Protein AF-A0A699KZA1-F1 (afdb_monomer)

Solvent-accessible surface area (backbone atoms only — not comparable to full-atom values): 6296 Å² total; per-residue (Å²): 132,85,75,81,80,77,57,90,45,64,84,52,46,59,77,75,63,86,94,60,85,89,46,81,40,41,52,53,87,80,91,69,45,44,40,33,38,68,45,100,85,68,45,62,30,33,38,49,49,89,53,50,84,70,40,34,68,72,52,53,53,51,51,41,55,43,22,68,74,41,97,46,72,55,22,51,57,49,37,54,54,49,54,50,51,54,51,54,52,54,51,50,53,54,50,51,57,53,50,55,59,59,76,73,108

Organism: Tanacetum cinerariifolium (NCBI:txid118510)

Radius of gyration: 16.17 Å; Cα contacts (8 Å, |Δi|>4): 105; chains: 1; bounding box: 49×30×34 Å

Foldseek 3Di:
DPPPPPDQQDPWALDDDPPDDADALDWDVPPDTKGWHQDPVRGTTIDDPVCVVRGDLVVLVVNLVSLVVDPDPRSVVVNVVSVVVSVVVVVVVVVVVVVVVVVVD

Secondary structure (DSSP, 8-state):
-------TT---B-SPPTTPPP-TT-EE-SSS-EEEEE-TTS-EEEEEGGGGGGS-HHHHHHHHHHHHTS--HHHHHHHHHHHHHHHHHHHHHHHHHHHHHHHT-

pLDDT: mean 74.65, std 12.28, range [36.44, 92.12]

Nearest PDB structures (foldseek):
  8hmf-assembly1_D  TM=6.320E-01  e=7.248E+00  Tetrahymena thermophila
  5yhr-assembly1_A  TM=3.520E-01  e=4.923E+00  Casadabanvirus D3112

Structure (mmCIF, N/CA/C/O backbone):
data_AF-A0A699KZA1-F1
#
_entry.id   AF-A0A699KZA1-F1
#
loop_
_atom_site.group_PDB
_atom_site.id
_atom_site.type_symbol
_atom_site.label_atom_id
_atom_site.label_alt_id
_atom_site.label_comp_id
_atom_site.label_asym_id
_atom_site.label_entity_id
_atom_site.label_seq_id
_atom_site.pdbx_PDB_ins_code
_atom_site.Cartn_x
_atom_site.Cartn_y
_atom_site.Cartn_z
_atom_site.occupancy
_atom_site.B_iso_or_equiv
_atom_site.auth_seq_id
_atom_site.auth_comp_id
_atom_site.auth_asym_id
_atom_site.auth_atom_id
_atom_site.pdbx_PDB_model_num
ATOM 1 N N . MET A 1 1 ? -14.936 -18.571 -19.233 1.00 36.44 1 MET A N 1
ATOM 2 C CA . MET A 1 1 ? -14.081 -18.207 -18.090 1.00 36.44 1 MET A CA 1
ATOM 3 C C . MET A 1 1 ? -13.407 -16.916 -18.504 1.00 36.44 1 MET A C 1
ATOM 5 O O . MET A 1 1 ? -12.624 -16.950 -19.443 1.00 36.44 1 MET A O 1
ATOM 9 N N . GLU A 1 2 ? -13.850 -15.780 -17.970 1.00 44.19 2 GLU A N 1
ATOM 10 C CA . GLU A 1 2 ? -13.217 -14.495 -18.277 1.00 44.19 2 GLU A CA 1
ATOM 11 C C . GLU A 1 2 ? -11.832 -14.505 -17.640 1.00 44.19 2 GLU A C 1
ATOM 13 O O . GLU A 1 2 ? -11.687 -14.760 -16.445 1.00 44.19 2 GLU A O 1
ATOM 18 N N . SER A 1 3 ? -10.802 -14.346 -18.463 1.00 46.34 3 SER A N 1
ATOM 19 C CA . SER A 1 3 ? -9.427 -14.270 -17.993 1.00 46.34 3 SER A CA 1
ATOM 20 C C . SER A 1 3 ? -9.314 -13.070 -17.057 1.00 46.34 3 SER A C 1
ATOM 22 O O . SER A 1 3 ? -9.590 -11.952 -17.489 1.00 46.34 3 SER A O 1
ATOM 24 N N . GLU A 1 4 ? -8.914 -13.281 -15.799 1.00 50.84 4 GLU A N 1
ATOM 25 C CA . GLU A 1 4 ? -8.567 -12.175 -14.904 1.00 50.84 4 GLU A CA 1
ATOM 26 C C . GLU A 1 4 ? -7.531 -11.299 -15.612 1.00 50.84 4 GLU A C 1
ATOM 28 O O . GLU A 1 4 ? -6.382 -11.703 -15.820 1.00 50.84 4 GLU A O 1
ATOM 33 N N . VAL A 1 5 ? -7.954 -10.107 -16.033 1.00 48.50 5 VAL A N 1
ATOM 34 C CA . VAL A 1 5 ? -7.068 -9.110 -16.622 1.00 48.50 5 VAL A CA 1
ATOM 35 C C . VAL A 1 5 ? -6.127 -8.669 -15.509 1.00 48.50 5 VAL A C 1
ATOM 37 O O . VAL A 1 5 ? -6.471 -7.834 -14.674 1.00 48.50 5 VAL A O 1
ATOM 40 N N . LYS A 1 6 ? -4.941 -9.282 -15.454 1.00 47.00 6 LYS A N 1
ATOM 41 C CA . LYS A 1 6 ? -3.872 -8.860 -14.553 1.00 47.00 6 LYS A CA 1
ATOM 42 C C . LYS A 1 6 ? -3.417 -7.481 -14.998 1.00 47.00 6 LYS A C 1
ATOM 44 O O . LYS A 1 6 ? -2.726 -7.355 -16.006 1.00 47.00 6 LYS A O 1
ATOM 49 N N . VAL A 1 7 ? -3.822 -6.454 -14.261 1.00 46.78 7 VAL A N 1
ATOM 50 C CA . VAL A 1 7 ? -3.309 -5.098 -14.455 1.00 46.78 7 VAL A CA 1
ATOM 51 C C . VAL A 1 7 ? -1.845 -5.117 -14.020 1.00 46.78 7 VAL A C 1
ATOM 53 O O . VAL A 1 7 ? -1.568 -5.404 -12.850 1.00 46.78 7 VAL A O 1
ATOM 56 N N . PRO A 1 8 ? -0.892 -4.864 -14.931 1.00 44.03 8 PRO A N 1
ATOM 57 C CA . PRO A 1 8 ? 0.517 -4.828 -14.571 1.00 44.03 8 PRO A CA 1
ATOM 58 C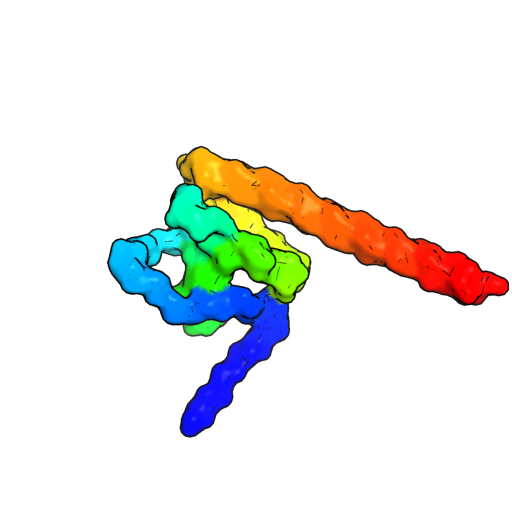 C . PRO A 1 8 ? 0.730 -3.794 -13.457 1.00 44.03 8 PRO A C 1
ATOM 60 O O . PRO A 1 8 ? 0.369 -2.632 -13.618 1.00 44.03 8 PRO A O 1
ATOM 63 N N . GLY A 1 9 ? 1.280 -4.219 -12.316 1.00 53.16 9 GLY A N 1
ATOM 64 C CA . GLY A 1 9 ? 1.593 -3.337 -11.182 1.00 53.16 9 GLY A CA 1
ATOM 65 C C . GLY A 1 9 ? 0.609 -3.363 -10.008 1.00 53.16 9 GLY A C 1
ATOM 66 O O . GLY A 1 9 ? 0.936 -2.796 -8.965 1.00 53.16 9 GLY A O 1
ATOM 67 N N .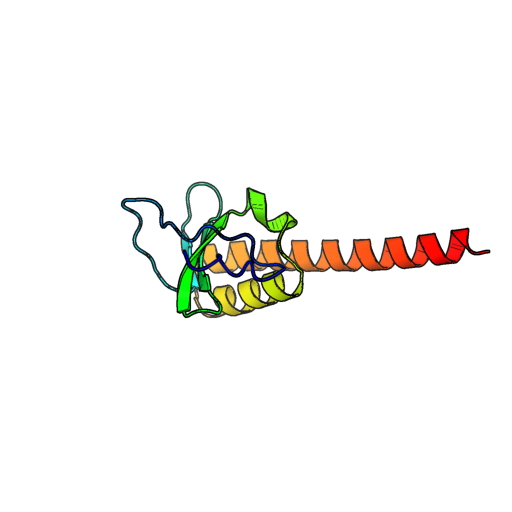 LEU A 1 10 ? -0.532 -4.057 -10.121 1.00 61.47 10 LEU A N 1
ATOM 68 C CA . LEU A 1 10 ? -1.501 -4.206 -9.029 1.00 61.47 10 LEU A CA 1
ATOM 69 C C . LEU A 1 10 ? -1.600 -5.675 -8.573 1.00 61.47 10 LEU A C 1
ATOM 71 O O . LEU A 1 10 ? -2.536 -6.392 -8.913 1.00 61.47 10 LEU A O 1
ATOM 75 N N . GLU A 1 11 ? -0.618 -6.139 -7.792 1.00 66.25 11 GLU A N 1
ATOM 76 C CA . GLU A 1 11 ? -0.692 -7.438 -7.099 1.00 66.25 11 GLU A CA 1
ATOM 77 C C . GLU A 1 11 ? -1.468 -7.308 -5.777 1.00 66.25 11 GLU A C 1
ATOM 79 O O . GLU A 1 11 ? -0.916 -7.426 -4.677 1.00 66.25 11 GLU A O 1
ATOM 84 N N . CYS A 1 12 ? -2.767 -7.028 -5.889 1.00 74.56 12 CYS A N 1
ATOM 85 C CA . CYS A 1 12 ? -3.689 -6.983 -4.760 1.00 74.56 12 CYS A CA 1
ATOM 86 C C . CYS A 1 12 ? -4.525 -8.267 -4.668 1.00 74.56 12 CYS A C 1
ATOM 88 O O . CYS A 1 12 ? -4.746 -8.981 -5.644 1.00 74.56 12 CYS A O 1
ATOM 90 N N . ASN A 1 13 ? -4.998 -8.574 -3.462 1.00 75.19 13 ASN A N 1
ATOM 91 C CA . ASN A 1 13 ? -5.944 -9.662 -3.248 1.00 75.19 13 ASN A CA 1
ATOM 92 C C . ASN A 1 13 ? -7.363 -9.093 -3.351 1.00 75.19 13 ASN A C 1
ATOM 94 O O . ASN A 1 13 ? -7.699 -8.155 -2.628 1.00 75.19 13 ASN A O 1
ATOM 98 N N . ARG A 1 14 ? -8.199 -9.673 -4.214 1.00 71.69 14 ARG A N 1
ATOM 99 C CA . ARG A 1 14 ? -9.606 -9.262 -4.384 1.00 71.69 14 ARG A CA 1
ATOM 100 C C . ARG A 1 14 ? -10.547 -9.869 -3.338 1.00 71.69 14 ARG A C 1
ATOM 102 O O . ARG A 1 14 ? -11.578 -9.297 -3.009 1.00 71.69 14 ARG A O 1
ATOM 109 N N . SER A 1 15 ? -10.183 -11.008 -2.755 1.00 72.94 15 SER A N 1
ATOM 110 C CA . SER A 1 15 ? -11.021 -11.697 -1.766 1.00 72.94 15 SER A CA 1
ATOM 111 C C . SER A 1 15 ? -10.866 -11.078 -0.376 1.00 72.94 15 SER A C 1
ATOM 113 O O . SER A 1 15 ? -9.888 -11.368 0.310 1.00 72.94 15 SER A O 1
ATOM 115 N N . LEU A 1 16 ? -11.814 -10.243 0.060 1.00 67.62 16 LEU A N 1
ATOM 116 C CA . LEU A 1 16 ? -11.779 -9.640 1.399 1.00 67.62 16 LEU A CA 1
ATOM 117 C C . LEU A 1 16 ? -11.629 -10.709 2.503 1.00 67.62 16 LEU A C 1
ATOM 119 O O . LEU A 1 16 ? -12.234 -11.778 2.411 1.00 67.6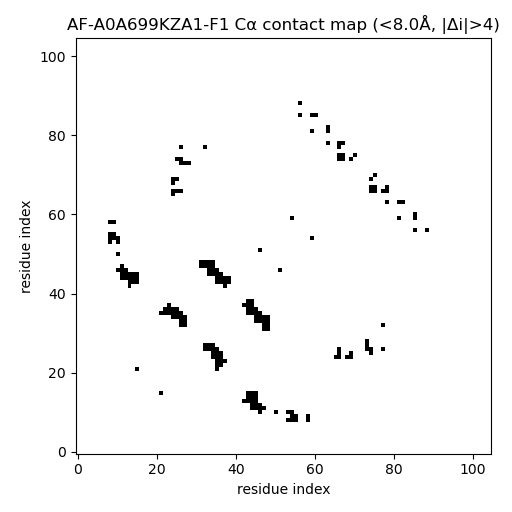2 16 LEU A O 1
ATOM 123 N N . PRO A 1 17 ? -10.843 -10.441 3.562 1.00 69.06 17 PRO A N 1
ATOM 124 C CA . PRO A 1 17 ? -10.796 -11.315 4.727 1.00 69.06 17 PRO A CA 1
ATOM 125 C 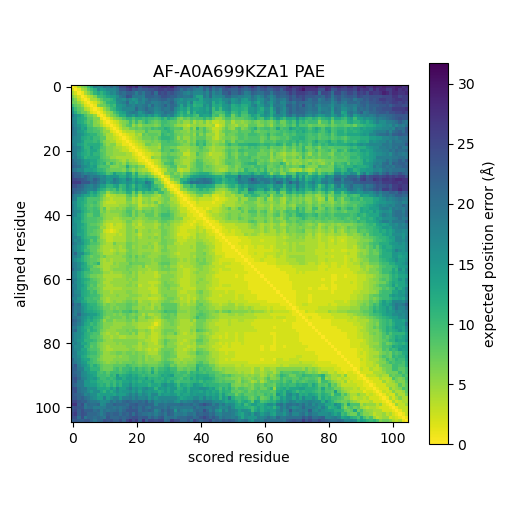C . PRO A 1 17 ? -12.170 -11.373 5.399 1.00 69.06 17 PRO A C 1
ATOM 127 O O . PRO A 1 17 ? -12.795 -10.338 5.628 1.00 69.06 17 PRO A O 1
ATOM 130 N N . GLU A 1 18 ? -12.618 -12.576 5.740 1.00 72.31 18 GLU A N 1
ATOM 131 C CA . GLU A 1 18 ? -13.905 -12.786 6.397 1.00 72.31 18 GLU A CA 1
ATOM 132 C C . GLU A 1 18 ? -13.967 -12.054 7.751 1.00 72.31 18 GLU A C 1
ATOM 134 O O . GLU A 1 18 ? -13.002 -12.052 8.517 1.00 72.31 18 GLU A O 1
ATOM 139 N N . GLY A 1 19 ? -15.094 -11.390 8.028 1.00 70.88 19 GLY A N 1
ATOM 140 C CA . GLY A 1 19 ? -15.331 -10.678 9.289 1.00 70.88 19 GLY A CA 1
ATOM 141 C C . GLY A 1 19 ? -14.692 -9.287 9.416 1.00 70.88 19 GLY A C 1
ATOM 142 O O . GLY A 1 19 ? -14.890 -8.641 10.443 1.00 70.88 19 GLY A O 1
ATOM 143 N N . ILE A 1 20 ? -13.967 -8.792 8.402 1.00 69.62 20 ILE A N 1
ATOM 144 C CA . ILE A 1 20 ? -13.394 -7.435 8.412 1.00 69.62 20 ILE A CA 1
ATOM 145 C C . ILE A 1 20 ? -14.265 -6.484 7.576 1.00 69.62 20 ILE A C 1
ATOM 147 O O . ILE A 1 20 ? -14.428 -6.720 6.376 1.00 69.62 20 ILE A O 1
ATOM 151 N N . PRO A 1 21 ? -14.810 -5.397 8.159 1.00 70.44 21 PRO A N 1
ATOM 152 C CA . PRO A 1 21 ? -15.572 -4.423 7.391 1.00 70.44 21 PRO A CA 1
ATOM 153 C C . PRO A 1 21 ? -14.658 -3.691 6.402 1.00 70.44 21 PRO A C 1
ATOM 155 O O . PRO A 1 21 ? -13.593 -3.189 6.767 1.00 70.44 21 PRO A O 1
ATOM 158 N N . PHE A 1 22 ? -15.092 -3.608 5.144 1.00 71.44 22 PHE A N 1
ATOM 159 C CA . PHE A 1 22 ? -14.435 -2.774 4.145 1.00 71.44 22 PHE A CA 1
ATOM 160 C C . PHE A 1 22 ? -14.777 -1.307 4.399 1.00 71.44 22 PHE A C 1
ATOM 162 O O . PHE A 1 22 ? -15.948 -0.926 4.413 1.00 71.44 22 PHE A O 1
ATOM 169 N N . VAL A 1 23 ? -13.748 -0.479 4.557 1.00 70.81 23 VAL A N 1
ATOM 170 C CA . VAL A 1 23 ? -13.879 0.978 4.587 1.00 70.81 23 VAL A CA 1
ATOM 171 C C . VAL A 1 23 ? -12.938 1.543 3.536 1.00 70.81 23 VAL A C 1
ATOM 173 O O . VAL A 1 23 ? -11.728 1.313 3.582 1.00 70.81 23 VAL A O 1
ATOM 176 N N . ASN A 1 24 ? -13.503 2.263 2.567 1.00 74.12 24 ASN A N 1
ATOM 177 C CA . ASN A 1 24 ? -12.733 2.797 1.451 1.00 74.12 24 ASN A CA 1
ATOM 178 C C . ASN A 1 24 ? -11.622 3.737 1.950 1.00 74.12 24 ASN A C 1
ATOM 180 O O . ASN A 1 24 ? -11.871 4.594 2.800 1.00 74.12 24 ASN A O 1
ATOM 184 N N . ASN A 1 25 ? -10.416 3.600 1.391 1.00 69.94 25 ASN A N 1
ATOM 185 C CA . ASN A 1 25 ? -9.237 4.422 1.690 1.00 69.94 25 ASN A CA 1
ATOM 186 C C . ASN A 1 25 ? -8.730 4.353 3.147 1.00 69.94 25 ASN A C 1
ATOM 188 O O . ASN A 1 25 ? -7.916 5.188 3.556 1.00 69.94 25 ASN A O 1
ATOM 192 N N . MET A 1 26 ? -9.182 3.377 3.939 1.00 73.50 26 MET A N 1
ATOM 193 C CA . MET A 1 26 ? -8.807 3.247 5.348 1.00 73.50 26 MET A CA 1
ATOM 194 C C . MET A 1 26 ? -7.779 2.133 5.568 1.00 73.50 26 MET A C 1
ATOM 196 O O . MET A 1 26 ? -7.879 1.036 5.013 1.00 73.50 26 MET A O 1
ATOM 200 N N . VAL A 1 27 ? -6.791 2.414 6.417 1.00 69.25 27 VAL A N 1
ATOM 201 C CA . VAL A 1 27 ? -5.814 1.435 6.908 1.00 69.25 27 VAL A CA 1
ATOM 202 C C . VAL A 1 27 ? -6.276 0.923 8.274 1.00 69.25 27 VAL A C 1
ATOM 204 O O . VAL A 1 27 ? -6.565 1.725 9.156 1.00 69.25 27 VAL A O 1
ATOM 207 N N . ILE A 1 28 ? -6.333 -0.400 8.461 1.00 64.31 28 ILE A N 1
ATOM 208 C CA . ILE A 1 28 ? -6.746 -1.038 9.729 1.00 64.31 28 ILE A CA 1
ATOM 209 C C . ILE A 1 28 ? -5.509 -1.603 10.455 1.00 64.31 28 ILE A C 1
ATOM 211 O O . ILE A 1 28 ? -4.606 -2.157 9.819 1.00 64.31 28 ILE A O 1
ATOM 215 N N . GLU A 1 29 ? -5.454 -1.419 11.778 1.00 57.88 29 GLU A N 1
ATOM 216 C CA . GLU A 1 29 ? -4.217 -1.404 12.574 1.00 57.88 29 GLU A CA 1
ATOM 217 C C . GLU A 1 29 ? -3.551 -2.779 12.848 1.00 57.88 29 GLU A C 1
ATOM 219 O O . GLU A 1 29 ? -2.332 -2.807 13.010 1.00 57.88 29 GLU A O 1
ATOM 224 N N . GLU A 1 30 ? -4.232 -3.940 12.773 1.00 52.28 30 GLU A N 1
ATOM 225 C CA . GLU A 1 30 ? -3.577 -5.255 13.009 1.00 52.28 30 GLU A CA 1
ATOM 226 C C . GLU A 1 30 ? -4.025 -6.425 12.098 1.00 52.28 30 GLU A C 1
ATOM 228 O O . GLU A 1 30 ? -5.214 -6.536 11.791 1.00 52.28 30 GLU A O 1
ATOM 233 N N . PRO A 1 31 ? -3.129 -7.380 11.715 1.00 51.47 31 PRO A N 1
ATOM 234 C CA . PRO A 1 31 ? -1.658 -7.339 11.635 1.00 51.47 31 PRO A CA 1
ATOM 235 C C . PRO A 1 31 ? -1.198 -7.626 10.179 1.00 51.47 31 PRO A C 1
ATOM 237 O O . PRO A 1 31 ? -1.556 -8.622 9.560 1.00 51.47 31 PRO A O 1
ATOM 240 N N . LYS A 1 32 ? -0.376 -6.859 9.471 1.00 54.69 32 LYS A N 1
ATOM 241 C CA . LYS A 1 32 ? 0.514 -5.751 9.782 1.00 54.69 32 LYS A CA 1
ATOM 242 C C . LYS A 1 32 ? 0.485 -4.899 8.496 1.00 54.69 32 LYS A C 1
ATOM 244 O O . LYS A 1 32 ? 1.205 -5.194 7.547 1.00 54.69 32 LYS A O 1
ATOM 249 N N . TYR A 1 33 ? -0.452 -3.946 8.446 1.00 61.91 33 TYR A N 1
ATOM 250 C CA . TYR A 1 33 ? -0.798 -3.019 7.346 1.00 61.91 33 TYR A CA 1
ATOM 251 C C . TYR A 1 33 ? -1.370 -3.668 6.072 1.00 61.91 33 TYR A C 1
ATOM 253 O O . TYR A 1 33 ? -0.655 -3.988 5.121 1.00 61.91 33 TYR A O 1
ATOM 261 N N . ARG A 1 34 ? -2.698 -3.836 6.050 1.00 72.12 34 ARG A N 1
ATOM 262 C CA . ARG A 1 34 ? -3.479 -4.059 4.825 1.00 72.12 34 ARG A CA 1
ATOM 263 C C . ARG A 1 34 ? -4.171 -2.750 4.439 1.00 72.12 34 ARG A C 1
ATOM 265 O O . ARG A 1 34 ? -4.727 -2.089 5.309 1.00 72.12 34 ARG A O 1
ATOM 272 N N . ILE A 1 35 ? -4.115 -2.378 3.164 1.00 71.69 35 ILE A N 1
ATOM 273 C CA . ILE A 1 35 ? -4.835 -1.222 2.610 1.00 71.69 35 ILE A CA 1
ATOM 274 C C . ILE A 1 35 ? -6.059 -1.762 1.897 1.00 71.69 35 ILE A C 1
ATOM 276 O O . ILE A 1 35 ? -5.887 -2.605 1.020 1.00 71.69 35 ILE A O 1
ATOM 280 N N . PHE A 1 36 ? -7.246 -1.272 2.229 1.00 74.75 36 PHE A N 1
ATOM 281 C CA . PHE A 1 36 ? -8.463 -1.554 1.475 1.00 74.75 36 PHE A CA 1
ATOM 282 C C . PHE A 1 36 ? -8.735 -0.419 0.490 1.00 74.75 36 PHE A C 1
ATOM 284 O O . PHE A 1 36 ? -8.640 0.756 0.848 1.00 74.75 36 PHE A O 1
ATOM 291 N N . PHE A 1 37 ? -9.044 -0.763 -0.756 1.00 74.31 37 PHE A N 1
ATOM 292 C CA . PHE A 1 37 ? -9.329 0.213 -1.803 1.00 74.31 37 PHE A CA 1
ATOM 293 C C . PHE A 1 37 ? -10.217 -0.393 -2.893 1.00 74.31 37 PHE A C 1
ATOM 295 O O . PHE A 1 37 ? -10.427 -1.606 -2.944 1.00 74.31 37 PHE A O 1
ATOM 302 N N . VAL A 1 38 ? -10.752 0.478 -3.742 1.00 73.44 38 VAL A N 1
ATOM 303 C CA . VAL A 1 38 ? -11.463 0.101 -4.965 1.00 73.44 38 VAL A CA 1
ATOM 304 C C . VAL A 1 38 ? -10.440 0.024 -6.095 1.00 73.44 38 VAL A C 1
ATOM 306 O O . VAL A 1 38 ? -9.708 0.991 -6.319 1.00 73.44 38 VAL A O 1
ATOM 309 N N . ASP A 1 39 ? -10.334 -1.127 -6.757 1.00 73.00 39 ASP A N 1
ATOM 310 C CA . ASP A 1 39 ? -9.404 -1.304 -7.870 1.00 73.00 39 ASP A CA 1
ATOM 311 C C . ASP A 1 39 ? -9.865 -0.548 -9.132 1.00 73.00 39 ASP A C 1
ATOM 313 O O . ASP A 1 39 ? -10.907 0.110 -9.160 1.00 73.00 39 ASP A O 1
ATOM 317 N N . VAL A 1 40 ? -9.066 -0.612 -10.199 1.00 66.12 40 VAL A N 1
ATOM 318 C CA . VAL A 1 40 ? -9.348 0.116 -11.449 1.00 66.12 40 VAL A CA 1
ATOM 319 C C . VAL A 1 40 ? -10.631 -0.338 -12.159 1.00 66.12 40 VAL A C 1
ATOM 321 O O . VAL A 1 40 ? -11.114 0.378 -13.033 1.00 66.12 40 VAL A O 1
ATOM 324 N N . PHE A 1 41 ? -11.180 -1.502 -11.804 1.00 73.56 41 PHE A N 1
ATOM 325 C CA . PHE A 1 41 ? -12.428 -2.038 -12.348 1.00 73.56 41 PHE A CA 1
ATOM 326 C C . PHE A 1 41 ? -13.634 -1.771 -11.443 1.00 73.56 41 PHE A C 1
ATOM 328 O O . PHE A 1 41 ? -14.756 -2.104 -11.815 1.00 73.56 41 PHE A O 1
ATOM 335 N N . GLY A 1 42 ? -13.431 -1.128 -10.290 1.00 73.88 42 GLY A N 1
ATOM 336 C CA . GLY A 1 42 ? -14.498 -0.873 -9.328 1.00 73.88 42 GLY A CA 1
ATOM 337 C C . GLY A 1 42 ? -14.669 -1.978 -8.283 1.00 73.88 42 GLY A C 1
ATOM 338 O O . GLY A 1 42 ? -15.557 -1.861 -7.439 1.00 73.88 42 GLY A O 1
ATOM 339 N N . ASP A 1 43 ? -13.825 -3.014 -8.298 1.00 79.56 43 ASP A N 1
ATOM 340 C CA . ASP A 1 43 ? -13.929 -4.138 -7.370 1.00 79.56 43 ASP A CA 1
ATOM 341 C C . ASP A 1 43 ? -13.239 -3.835 -6.034 1.00 79.56 43 ASP A C 1
ATOM 343 O O . ASP A 1 43 ? -12.232 -3.122 -5.962 1.00 79.56 43 ASP A O 1
ATOM 347 N N . HIS A 1 44 ? -13.758 -4.411 -4.946 1.00 78.75 44 HIS A N 1
ATOM 348 C CA . HIS A 1 44 ? -13.091 -4.343 -3.648 1.00 78.75 44 HIS A CA 1
ATOM 349 C C . HIS A 1 44 ? -11.782 -5.134 -3.679 1.00 78.75 44 HIS A C 1
ATOM 351 O O . HIS A 1 44 ? -11.755 -6.315 -4.025 1.00 78.75 44 HIS A O 1
ATOM 357 N N . ALA A 1 45 ? -10.699 -4.499 -3.245 1.00 78.81 45 ALA A N 1
ATOM 358 C CA . ALA A 1 45 ? -9.388 -5.116 -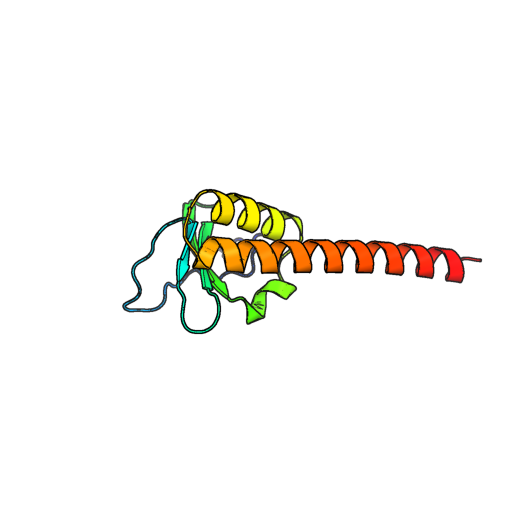3.184 1.00 78.81 45 ALA A CA 1
ATOM 359 C C . ALA A 1 45 ? -8.633 -4.715 -1.917 1.00 78.81 45 ALA A C 1
ATOM 361 O O . ALA A 1 45 ? -8.948 -3.724 -1.247 1.00 78.81 45 ALA A O 1
ATOM 362 N N . PHE A 1 46 ? -7.599 -5.492 -1.587 1.00 79.19 46 PHE A N 1
ATOM 363 C CA . PHE A 1 46 ? -6.658 -5.111 -0.548 1.00 79.19 46 PHE A CA 1
ATOM 364 C C . PHE A 1 46 ? -5.197 -5.440 -0.866 1.00 79.19 46 PHE A C 1
ATOM 366 O O . PHE A 1 46 ? -4.868 -6.475 -1.452 1.00 79.19 46 PHE A O 1
ATOM 373 N N . GLN A 1 47 ? -4.297 -4.568 -0.404 1.00 80.94 47 GLN A N 1
ATOM 374 C CA . GLN A 1 47 ? -2.847 -4.729 -0.517 1.00 80.94 47 GLN A CA 1
ATOM 375 C C . GLN A 1 47 ? -2.243 -5.049 0.845 1.00 80.94 47 GLN A C 1
ATOM 377 O O . GLN A 1 47 ? -2.436 -4.295 1.796 1.00 80.94 47 GLN A O 1
ATOM 382 N N . ARG A 1 48 ? -1.461 -6.128 0.947 1.00 80.25 48 ARG A N 1
ATOM 383 C CA . ARG A 1 48 ? -0.658 -6.420 2.146 1.00 80.25 48 ARG A CA 1
ATOM 384 C C . ARG A 1 48 ? 0.657 -5.656 2.082 1.00 80.25 48 ARG A C 1
ATOM 386 O O . ARG A 1 48 ? 1.316 -5.653 1.046 1.00 80.25 48 ARG A O 1
ATOM 393 N N . TRP A 1 49 ? 1.094 -5.103 3.207 1.00 79.38 49 TRP A N 1
ATOM 394 C CA . TRP A 1 49 ? 2.387 -4.428 3.295 1.00 79.38 49 TRP A CA 1
ATOM 395 C C . TRP A 1 49 ? 3.566 -5.343 2.995 1.00 79.38 49 TRP A C 1
ATOM 397 O O . TRP A 1 49 ? 4.518 -4.916 2.359 1.00 79.38 49 TRP A O 1
ATOM 407 N N . ASN A 1 50 ? 3.495 -6.620 3.370 1.00 80.44 50 ASN A N 1
ATOM 408 C CA . ASN A 1 50 ? 4.549 -7.573 3.015 1.00 80.44 50 ASN A CA 1
ATOM 409 C C . ASN A 1 50 ? 4.734 -7.710 1.495 1.00 80.44 50 ASN A C 1
ATOM 411 O O . ASN A 1 50 ? 5.842 -7.987 1.052 1.00 80.44 50 ASN A O 1
ATOM 415 N N . ASP A 1 51 ? 3.687 -7.461 0.707 1.00 80.62 51 ASP A N 1
ATOM 416 C CA . ASP A 1 51 ? 3.704 -7.523 -0.756 1.00 80.62 51 ASP A CA 1
ATOM 417 C C . ASP A 1 51 ? 3.909 -6.142 -1.407 1.00 80.62 51 ASP A C 1
ATOM 419 O O . ASP A 1 51 ? 3.957 -6.038 -2.627 1.00 80.62 51 ASP A O 1
ATOM 423 N N . ILE A 1 52 ? 4.075 -5.068 -0.619 1.00 81.69 52 ILE A N 1
ATOM 424 C CA . ILE A 1 52 ? 4.159 -3.686 -1.130 1.00 81.69 52 ILE A CA 1
ATOM 425 C C . ILE A 1 52 ? 5.358 -3.459 -2.059 1.00 81.69 52 ILE A C 1
ATOM 427 O O . ILE A 1 52 ? 5.317 -2.596 -2.925 1.00 81.69 52 ILE A O 1
ATOM 431 N N . HIS A 1 53 ? 6.418 -4.252 -1.900 1.00 79.25 53 HIS A N 1
ATOM 432 C CA . HIS A 1 53 ? 7.625 -4.185 -2.721 1.00 79.25 53 HIS A CA 1
ATOM 433 C C . HIS A 1 53 ? 7.416 -4.702 -4.154 1.00 79.25 53 HIS A C 1
ATOM 435 O O . HIS A 1 53 ? 8.267 -4.474 -5.007 1.00 79.25 53 HIS A O 1
ATOM 441 N N . LYS A 1 54 ? 6.312 -5.413 -4.415 1.00 81.88 54 LYS A N 1
ATOM 442 C CA . LYS A 1 54 ? 5.943 -5.918 -5.747 1.00 81.88 54 LYS A CA 1
ATOM 443 C C . LYS A 1 54 ? 5.109 -4.913 -6.541 1.00 81.88 54 LYS A C 1
ATOM 445 O O . LYS A 1 54 ? 4.832 -5.123 -7.717 1.00 81.88 54 LYS A O 1
ATOM 450 N N . VAL A 1 55 ? 4.677 -3.841 -5.883 1.00 80.62 55 VAL A N 1
ATOM 451 C CA . VAL A 1 55 ? 3.793 -2.826 -6.446 1.00 80.62 55 VAL A CA 1
ATOM 452 C C . VAL A 1 55 ? 4.627 -1.785 -7.192 1.00 80.62 55 VAL A C 1
ATOM 454 O O . VAL A 1 55 ? 5.665 -1.340 -6.701 1.00 80.62 55 VAL A O 1
ATOM 457 N N . GLY A 1 56 ? 4.167 -1.380 -8.376 1.00 83.38 56 GLY A N 1
ATOM 458 C CA . GLY A 1 56 ? 4.825 -0.333 -9.159 1.00 83.38 56 GLY A CA 1
ATOM 459 C C . GLY A 1 56 ? 4.749 1.041 -8.481 1.00 83.38 56 GLY A C 1
ATOM 460 O O . GLY A 1 56 ? 3.806 1.331 -7.743 1.00 83.38 56 GLY A O 1
ATOM 461 N N . VAL A 1 57 ? 5.720 1.918 -8.758 1.00 84.50 57 VAL A N 1
ATOM 462 C CA . VAL A 1 57 ? 5.800 3.258 -8.140 1.00 84.50 57 VAL A CA 1
ATOM 463 C C . VAL A 1 57 ? 4.525 4.083 -8.366 1.00 84.50 57 VAL A C 1
ATOM 465 O O . VAL A 1 57 ? 4.055 4.725 -7.429 1.00 84.50 57 VAL A O 1
ATOM 468 N N . ASP A 1 58 ? 3.911 4.012 -9.549 1.00 84.19 58 ASP A N 1
ATOM 469 C CA . ASP A 1 58 ? 2.667 4.737 -9.859 1.00 84.19 58 ASP A CA 1
ATOM 470 C C . ASP A 1 58 ? 1.500 4.309 -8.951 1.00 84.19 58 ASP A C 1
ATOM 472 O O . ASP A 1 58 ? 0.725 5.133 -8.449 1.00 84.19 58 ASP A O 1
ATOM 476 N N . SER A 1 59 ? 1.408 3.011 -8.660 1.00 83.25 59 SER A N 1
ATOM 477 C CA . SER A 1 59 ? 0.431 2.462 -7.720 1.00 83.25 59 SER A CA 1
ATOM 478 C C . SER A 1 59 ? 0.746 2.875 -6.277 1.00 83.25 59 SER A C 1
ATOM 480 O O . SER A 1 59 ? -0.170 3.241 -5.542 1.00 83.25 59 SER A O 1
ATOM 482 N N . LEU A 1 60 ? 2.025 2.920 -5.873 1.00 86.25 60 LEU A N 1
ATOM 483 C CA . LEU A 1 60 ? 2.424 3.433 -4.551 1.00 86.25 60 LEU A CA 1
ATOM 484 C C . LEU A 1 60 ? 2.033 4.907 -4.357 1.00 86.25 60 LEU A C 1
ATOM 486 O O . LEU A 1 60 ? 1.567 5.286 -3.280 1.00 86.25 60 LEU A O 1
ATOM 490 N N . VAL A 1 61 ? 2.190 5.736 -5.394 1.00 87.94 61 VAL A N 1
ATOM 491 C CA . VAL A 1 61 ? 1.754 7.142 -5.379 1.00 87.94 61 VAL A CA 1
ATOM 492 C C . VAL A 1 61 ? 0.233 7.232 -5.254 1.00 87.94 61 VAL A C 1
ATOM 494 O O . VAL A 1 61 ? -0.268 8.007 -4.439 1.00 87.94 61 VAL A O 1
ATOM 497 N N . SER A 1 62 ? -0.506 6.398 -5.988 1.00 85.44 62 SER A N 1
ATOM 498 C CA . SER A 1 62 ? -1.970 6.336 -5.894 1.00 85.44 62 SER A CA 1
ATOM 499 C C . SER A 1 62 ? -2.436 5.959 -4.481 1.00 85.44 62 SER A C 1
ATOM 501 O O . SER A 1 62 ? -3.319 6.611 -3.920 1.00 85.44 62 SER A O 1
ATOM 503 N N . TYR A 1 63 ? -1.787 4.975 -3.848 1.00 84.81 63 TYR A N 1
ATOM 504 C CA . TYR A 1 63 ? -2.059 4.596 -2.457 1.00 84.81 63 TYR A CA 1
ATOM 505 C C . TYR A 1 63 ? -1.789 5.738 -1.473 1.00 84.81 63 TYR A C 1
ATOM 507 O O . TYR A 1 63 ? -2.559 5.931 -0.533 1.00 84.81 63 TYR A O 1
ATOM 515 N N . LEU A 1 64 ? -0.726 6.521 -1.688 1.00 87.88 64 LEU A N 1
ATOM 516 C CA . LEU A 1 64 ? -0.414 7.682 -0.854 1.00 87.88 64 LEU A CA 1
ATOM 517 C C . LEU A 1 64 ? -1.505 8.757 -0.948 1.00 87.88 64 LEU A C 1
ATOM 519 O O . LEU A 1 64 ? -1.881 9.326 0.079 1.00 87.88 64 LEU A O 1
ATOM 523 N N . VAL A 1 65 ? -2.019 9.027 -2.153 1.00 88.44 65 VAL A N 1
ATOM 524 C CA . VAL A 1 65 ? -3.124 9.978 -2.360 1.00 88.44 65 VAL A CA 1
ATOM 525 C C . VAL A 1 65 ? -4.366 9.509 -1.611 1.00 88.44 65 VAL A C 1
ATOM 527 O O . VAL A 1 65 ? -4.898 10.267 -0.803 1.00 88.44 65 VAL A O 1
ATOM 530 N N . MET A 1 66 ? -4.772 8.251 -1.806 1.00 84.94 66 MET A N 1
ATOM 531 C CA . MET A 1 66 ? -5.941 7.675 -1.134 1.00 84.94 66 MET A CA 1
ATOM 532 C C . MET A 1 66 ? -5.808 7.722 0.390 1.00 84.94 66 MET A C 1
ATOM 534 O O . MET A 1 66 ? -6.696 8.229 1.073 1.00 84.94 66 MET A O 1
ATOM 538 N N . ALA A 1 67 ? -4.672 7.276 0.935 1.00 83.19 67 ALA A N 1
ATOM 539 C CA . ALA A 1 67 ? -4.442 7.294 2.376 1.00 83.19 67 ALA A CA 1
ATOM 540 C C . ALA A 1 67 ? -4.470 8.717 2.959 1.00 83.19 67 ALA A C 1
ATOM 542 O O . ALA A 1 67 ? -4.971 8.914 4.064 1.00 83.19 67 ALA A O 1
ATOM 543 N N . SER A 1 68 ? -3.987 9.714 2.209 1.00 86.25 68 SER A N 1
ATOM 544 C CA . SER A 1 68 ? -3.964 11.121 2.639 1.00 86.25 68 SER A CA 1
ATOM 545 C C . SER A 1 68 ? -5.353 11.775 2.682 1.00 86.25 68 SER A C 1
ATOM 547 O O . SER A 1 68 ? -5.508 12.823 3.310 1.00 86.25 68 SER A O 1
ATOM 549 N N . MET 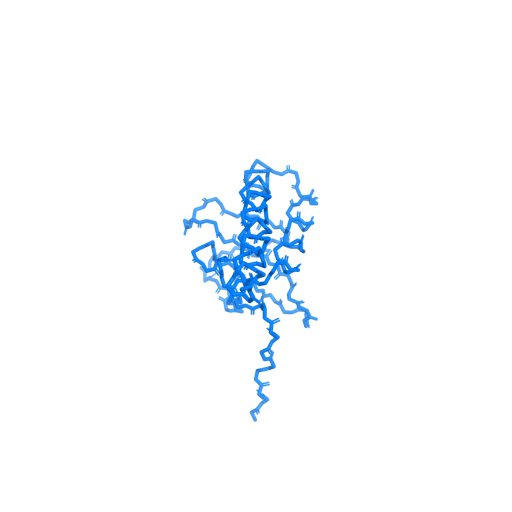A 1 69 ? -6.366 11.186 2.033 1.00 86.31 69 MET A N 1
ATOM 550 C CA . MET A 1 69 ? -7.744 11.697 2.054 1.00 86.31 69 MET A CA 1
ATOM 551 C C . MET A 1 69 ? -8.469 11.417 3.377 1.00 86.31 69 MET A C 1
ATOM 553 O O . MET A 1 69 ? -9.467 12.072 3.675 1.00 86.31 69 MET A O 1
ATOM 557 N N . VAL A 1 70 ? -7.970 10.479 4.188 1.00 83.81 70 VAL A N 1
ATOM 558 C CA . VAL A 1 70 ? -8.587 10.077 5.457 1.00 83.81 70 VAL A CA 1
ATOM 559 C C . VAL A 1 70 ? -7.685 10.484 6.622 1.00 83.81 70 VAL A C 1
ATOM 561 O O . VAL A 1 70 ? -6.510 10.128 6.685 1.00 83.81 70 VAL A O 1
ATOM 564 N N . LYS A 1 71 ? -8.239 11.244 7.571 1.00 86.06 71 LYS A N 1
ATOM 565 C CA . LYS A 1 71 ? -7.488 11.845 8.684 1.00 86.06 71 LYS A CA 1
ATOM 566 C C . LYS A 1 71 ? -7.501 10.960 9.935 1.00 86.06 71 LYS A C 1
ATOM 568 O O . LYS A 1 71 ? -8.056 11.357 10.955 1.00 86.06 71 LYS A O 1
ATOM 573 N N . THR A 1 72 ? -6.894 9.777 9.857 1.00 85.50 72 THR A N 1
ATOM 574 C CA . THR A 1 72 ? -6.647 8.915 11.030 1.00 85.50 72 THR A CA 1
ATOM 575 C C . THR A 1 72 ? -5.155 8.784 11.341 1.00 85.50 72 THR A C 1
ATOM 577 O O . THR A 1 72 ? -4.302 9.089 10.500 1.00 85.50 72 THR A O 1
ATOM 580 N N . GLY A 1 73 ? -4.821 8.349 12.561 1.00 84.12 73 GLY A N 1
ATOM 581 C CA . GLY A 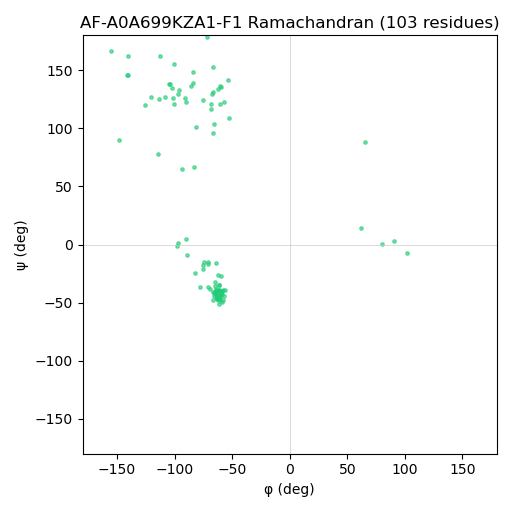1 73 ? -3.429 8.139 12.973 1.00 84.12 73 GLY A CA 1
ATOM 582 C C . GLY A 1 73 ? -2.749 7.034 12.159 1.00 84.12 73 GLY A C 1
ATOM 583 O O . GLY A 1 73 ? -1.609 7.181 11.720 1.00 84.12 73 GLY A O 1
ATOM 584 N N . GLU A 1 74 ? -3.487 5.969 11.864 1.00 82.25 74 GLU A N 1
ATOM 585 C CA . GLU A 1 74 ? -3.063 4.818 11.072 1.00 82.25 74 GLU A CA 1
ATOM 586 C C . GLU A 1 74 ? -2.733 5.230 9.637 1.00 82.25 74 GLU A C 1
ATOM 588 O O . GLU A 1 74 ? -1.666 4.888 9.119 1.00 82.25 74 GLU A O 1
ATOM 593 N N . ASN A 1 75 ? -3.599 6.034 9.012 1.00 83.75 75 ASN A N 1
ATOM 594 C CA . ASN A 1 75 ? -3.377 6.565 7.671 1.00 83.75 75 ASN A CA 1
ATOM 595 C C . ASN A 1 75 ? -2.171 7.513 7.618 1.00 83.75 75 ASN A C 1
ATOM 597 O O . ASN A 1 75 ? -1.419 7.495 6.638 1.00 83.75 75 ASN A O 1
ATOM 601 N N . ALA A 1 76 ? -1.932 8.300 8.671 1.00 87.56 76 ALA A N 1
ATOM 602 C CA . ALA A 1 76 ? -0.752 9.155 8.772 1.00 87.56 76 ALA A CA 1
ATOM 603 C C . ALA A 1 76 ? 0.547 8.332 8.876 1.00 87.56 76 ALA A C 1
ATOM 605 O O . ALA A 1 76 ? 1.496 8.570 8.122 1.00 87.56 76 ALA A O 1
ATOM 606 N N . ILE A 1 77 ? 0.578 7.318 9.751 1.00 87.00 77 ILE A N 1
ATOM 607 C CA . ILE A 1 77 ? 1.719 6.397 9.903 1.00 87.00 77 ILE A CA 1
ATOM 608 C C . ILE A 1 77 ? 1.989 5.659 8.590 1.00 87.00 77 ILE A C 1
ATOM 610 O O . ILE A 1 77 ? 3.135 5.541 8.148 1.00 87.00 77 ILE A O 1
ATOM 614 N N . PHE A 1 78 ? 0.934 5.165 7.951 1.00 84.00 78 PHE A N 1
ATOM 615 C CA . PHE A 1 78 ? 1.024 4.463 6.683 1.00 84.00 78 PHE A CA 1
ATOM 616 C C . PHE A 1 78 ? 1.555 5.367 5.558 1.00 84.00 78 PHE A C 1
ATOM 618 O O . PHE A 1 78 ? 2.496 4.992 4.855 1.00 84.00 78 PHE A O 1
ATOM 625 N N . SER A 1 79 ? 1.038 6.594 5.450 1.00 87.62 79 SER A N 1
ATOM 626 C CA . SER A 1 79 ? 1.506 7.592 4.480 1.00 87.62 79 SER A CA 1
ATOM 627 C C . SER A 1 79 ? 2.993 7.907 4.649 1.00 87.62 79 SER A C 1
ATOM 629 O O . SER A 1 79 ? 3.713 8.043 3.659 1.00 87.62 79 SER A O 1
ATOM 631 N N . LEU A 1 80 ? 3.482 7.983 5.891 1.00 90.19 80 LEU A N 1
ATOM 632 C CA . LEU A 1 80 ? 4.903 8.194 6.171 1.00 90.19 80 LEU A CA 1
ATOM 633 C C . LEU A 1 80 ? 5.765 7.032 5.652 1.00 90.19 80 LEU A C 1
ATOM 635 O O . LEU A 1 80 ? 6.801 7.259 5.024 1.00 90.19 80 LEU A O 1
ATOM 639 N N . LYS A 1 81 ? 5.319 5.788 5.866 1.00 88.00 81 LYS A N 1
ATOM 640 C CA . LYS A 1 81 ? 6.018 4.590 5.377 1.00 88.00 81 LYS A CA 1
ATOM 641 C C . LYS A 1 81 ? 6.029 4.510 3.851 1.00 88.00 81 LYS A C 1
ATOM 643 O O . LYS A 1 81 ? 7.073 4.200 3.283 1.00 88.00 81 LYS A O 1
ATOM 648 N N . LEU A 1 82 ? 4.911 4.830 3.192 1.00 87.94 82 LEU A N 1
ATOM 649 C CA . LEU A 1 82 ? 4.842 4.890 1.728 1.00 87.94 82 LEU A CA 1
ATOM 650 C C . LEU A 1 82 ? 5.797 5.932 1.147 1.00 87.94 82 LEU A C 1
ATOM 652 O O . LEU A 1 82 ? 6.526 5.625 0.209 1.00 87.94 82 LEU A O 1
ATOM 656 N N . ARG A 1 83 ? 5.840 7.146 1.714 1.00 92.12 83 ARG A N 1
ATOM 657 C CA . ARG A 1 83 ? 6.760 8.200 1.250 1.00 92.12 83 ARG A CA 1
ATOM 658 C C . ARG A 1 83 ? 8.210 7.736 1.295 1.00 92.12 83 ARG A C 1
ATOM 660 O O . ARG A 1 83 ? 8.937 7.951 0.332 1.00 92.12 83 A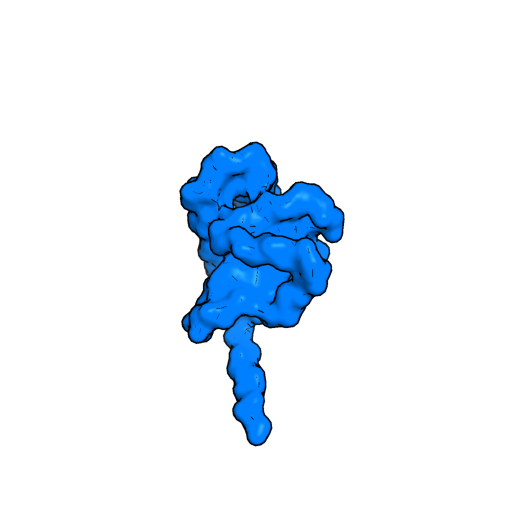RG A O 1
ATOM 667 N N . LYS A 1 84 ? 8.611 7.069 2.382 1.00 90.75 84 LYS A N 1
ATOM 668 C CA . LYS A 1 84 ? 9.959 6.507 2.507 1.00 90.75 84 LYS A CA 1
ATOM 669 C C . LYS A 1 84 ? 10.239 5.466 1.418 1.00 90.75 84 LYS A C 1
ATOM 671 O O . LYS A 1 84 ? 11.244 5.578 0.731 1.00 90.75 84 LYS A O 1
ATOM 676 N N . LEU A 1 85 ? 9.318 4.524 1.207 1.00 88.38 85 LEU A N 1
ATOM 677 C CA . LEU A 1 85 ? 9.457 3.483 0.184 1.00 88.38 85 LEU A CA 1
ATOM 678 C C . LEU A 1 85 ? 9.588 4.061 -1.237 1.00 88.38 85 LEU A C 1
ATOM 680 O O . LEU A 1 85 ? 10.416 3.597 -2.016 1.00 88.38 85 LEU A O 1
ATOM 684 N N . ILE A 1 86 ? 8.794 5.083 -1.569 1.00 89.31 86 ILE A N 1
ATOM 685 C CA . ILE A 1 86 ? 8.844 5.757 -2.875 1.00 89.31 86 ILE A CA 1
ATOM 686 C C . ILE A 1 86 ? 10.209 6.425 -3.087 1.00 89.31 86 ILE A C 1
ATOM 688 O O . ILE A 1 86 ? 10.798 6.287 -4.159 1.00 89.31 86 ILE A O 1
ATOM 692 N N . VAL A 1 87 ? 10.728 7.125 -2.073 1.00 89.88 87 VAL A N 1
ATOM 693 C CA . VAL A 1 87 ? 12.058 7.753 -2.136 1.00 89.88 87 VAL A CA 1
ATOM 694 C C . VAL A 1 87 ? 13.149 6.698 -2.321 1.00 89.88 87 VAL A C 1
ATOM 696 O O . VAL A 1 87 ? 13.959 6.829 -3.238 1.00 89.88 87 VAL A O 1
ATOM 699 N N . ASP A 1 88 ? 13.117 5.622 -1.530 1.00 87.00 88 ASP A N 1
ATOM 700 C CA . ASP A 1 88 ? 14.093 4.531 -1.613 1.00 87.00 88 ASP A CA 1
ATOM 701 C C . ASP A 1 88 ? 14.104 3.892 -3.019 1.00 87.00 88 ASP A C 1
ATOM 703 O O . ASP A 1 88 ? 15.170 3.656 -3.593 1.00 87.00 88 ASP A O 1
ATOM 707 N N . HIS A 1 89 ? 12.929 3.666 -3.621 1.00 84.00 89 HIS A N 1
ATOM 708 C CA . HIS A 1 89 ? 12.820 3.119 -4.978 1.00 84.00 89 HIS A CA 1
ATOM 709 C C . HIS A 1 89 ? 13.390 4.078 -6.038 1.00 84.00 89 HIS A C 1
ATOM 711 O O . HIS A 1 89 ? 14.091 3.649 -6.958 1.00 84.00 89 HIS A O 1
ATOM 717 N N . LEU A 1 90 ? 13.120 5.382 -5.927 1.00 81.38 90 LEU A N 1
ATOM 718 C CA . LEU A 1 90 ? 13.658 6.387 -6.852 1.00 81.38 90 LEU A CA 1
ATOM 719 C C . LEU A 1 90 ? 15.186 6.485 -6.766 1.00 81.38 90 LEU A C 1
ATOM 721 O O . LEU A 1 90 ? 15.856 6.644 -7.791 1.00 81.38 90 LEU A O 1
ATOM 725 N N . ASP A 1 91 ? 15.750 6.375 -5.566 1.00 82.00 91 ASP A N 1
ATOM 726 C CA . ASP A 1 91 ? 17.196 6.414 -5.368 1.00 82.00 91 ASP A CA 1
ATOM 727 C C . ASP A 1 91 ? 17.884 5.150 -5.897 1.00 82.00 91 ASP A C 1
ATOM 729 O O . ASP A 1 91 ? 18.945 5.250 -6.523 1.00 82.00 91 ASP A O 1
ATOM 733 N N . GLN A 1 92 ? 17.258 3.976 -5.757 1.00 76.69 92 GLN A N 1
ATOM 734 C CA . GLN A 1 92 ? 17.748 2.745 -6.381 1.00 76.69 92 GLN A CA 1
ATOM 735 C C . GLN A 1 92 ? 17.790 2.842 -7.910 1.00 76.69 92 GLN A C 1
ATOM 737 O O . GLN A 1 92 ? 18.802 2.482 -8.514 1.00 76.69 92 GLN A O 1
ATOM 742 N N . GLU A 1 93 ? 16.742 3.365 -8.546 1.00 77.19 93 GLU A N 1
ATOM 743 C CA . GLU A 1 93 ? 16.707 3.528 -10.005 1.00 77.19 93 GLU A CA 1
ATOM 744 C C . GLU A 1 93 ? 17.770 4.526 -10.496 1.00 77.19 93 GLU A C 1
ATOM 746 O O . GLU A 1 93 ? 18.492 4.260 -11.465 1.00 77.19 93 GLU A O 1
ATOM 751 N N . LYS A 1 94 ? 17.967 5.638 -9.773 1.00 77.31 94 LYS A N 1
ATOM 752 C CA . LYS A 1 94 ? 19.064 6.581 -10.054 1.00 77.31 94 LYS A CA 1
ATOM 753 C C . LYS A 1 94 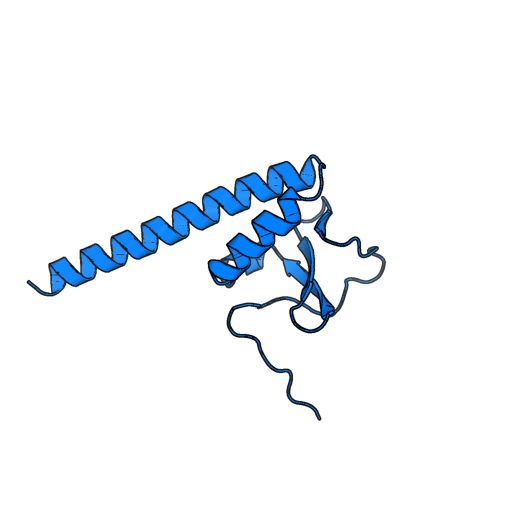? 20.437 5.919 -9.932 1.00 77.31 94 LYS A C 1
ATOM 755 O O . LYS A 1 94 ? 21.306 6.170 -10.770 1.00 77.31 94 LYS A O 1
ATOM 760 N N . LEU A 1 95 ? 20.657 5.100 -8.902 1.00 76.06 95 LEU A N 1
ATOM 761 C CA . LEU A 1 95 ? 21.932 4.415 -8.680 1.00 76.06 95 LEU A CA 1
ATOM 762 C C . LEU A 1 95 ? 22.220 3.387 -9.782 1.00 76.06 95 LEU A C 1
ATOM 764 O O . LEU A 1 95 ? 23.326 3.372 -10.323 1.00 76.06 95 LEU A O 1
ATOM 768 N N . LYS A 1 96 ? 21.219 2.584 -10.168 1.00 75.00 96 LYS A N 1
ATOM 769 C CA . LYS A 1 96 ? 21.326 1.637 -11.289 1.00 75.00 96 LYS A CA 1
ATOM 770 C C . LYS A 1 96 ? 21.685 2.352 -12.590 1.00 75.00 96 LYS A C 1
ATOM 772 O O . LYS A 1 96 ? 22.634 1.951 -13.256 1.00 75.00 96 LYS A O 1
ATOM 777 N N . SER A 1 97 ? 21.000 3.454 -12.913 1.00 74.44 97 SER A N 1
ATOM 778 C CA . SER A 1 97 ? 21.296 4.247 -14.115 1.00 74.44 97 SER A CA 1
ATOM 779 C C . SER A 1 97 ? 22.741 4.764 -14.136 1.00 74.44 97 SER A C 1
ATOM 781 O O . SER A 1 97 ? 23.399 4.724 -15.176 1.00 74.44 97 SER A O 1
ATOM 783 N N . LYS A 1 98 ? 23.274 5.206 -12.987 1.00 77.88 98 LYS A N 1
ATOM 784 C CA . LYS A 1 98 ? 24.677 5.642 -12.872 1.00 77.88 98 LYS A CA 1
ATOM 785 C C . LYS A 1 98 ? 25.669 4.494 -13.069 1.00 77.88 98 LYS A C 1
ATOM 787 O O . LYS A 1 98 ? 26.677 4.699 -13.736 1.00 77.88 98 LYS A O 1
ATOM 792 N N . LYS A 1 99 ? 25.384 3.307 -12.524 1.00 74.12 99 LYS A N 1
ATOM 793 C CA . LYS A 1 99 ? 26.242 2.122 -12.675 1.00 74.12 99 LYS A CA 1
ATOM 794 C C . LYS A 1 99 ? 26.345 1.677 -14.137 1.00 74.12 99 LYS A C 1
ATOM 796 O O . LYS A 1 99 ? 27.455 1.512 -14.625 1.00 74.12 99 LYS A O 1
ATOM 801 N N . VAL A 1 100 ? 25.219 1.593 -14.852 1.00 69.12 100 VAL A N 1
ATOM 802 C CA . VAL A 1 100 ? 25.209 1.230 -16.285 1.00 69.12 100 VAL A CA 1
ATOM 803 C C . VAL A 1 100 ? 26.030 2.216 -17.120 1.00 69.12 100 VAL A C 1
ATOM 805 O O . VAL A 1 100 ? 26.775 1.805 -18.000 1.00 69.12 100 VAL A O 1
ATOM 808 N N . LYS A 1 101 ? 25.945 3.520 -16.825 1.00 71.69 101 LYS A N 1
ATOM 809 C CA . LYS A 1 101 ? 26.755 4.539 -17.516 1.00 71.69 101 LYS A CA 1
ATOM 810 C C . LYS A 1 101 ? 28.257 4.392 -17.263 1.00 71.69 101 LYS A C 1
ATOM 812 O O . LYS A 1 101 ? 29.033 4.755 -18.135 1.00 71.69 101 LYS A O 1
ATOM 817 N N . LEU A 1 102 ? 28.651 3.911 -16.084 1.00 66.69 102 LEU A N 1
ATOM 818 C CA . LEU A 1 102 ? 30.055 3.699 -15.733 1.00 66.69 102 LEU A CA 1
ATOM 819 C C . LEU A 1 102 ? 30.619 2.417 -16.359 1.00 66.69 102 LEU A C 1
ATOM 821 O O . LEU A 1 102 ? 31.768 2.410 -16.764 1.00 66.69 102 LEU A O 1
ATOM 825 N N . GLU A 1 103 ? 29.817 1.354 -16.450 1.00 72.81 103 GLU A N 1
ATOM 826 C CA . GLU A 1 103 ? 30.205 0.085 -17.092 1.00 72.81 103 GLU A CA 1
ATOM 827 C C . GLU A 1 103 ? 30.225 0.165 -18.630 1.00 72.81 103 GLU A C 1
ATOM 829 O O . GLU A 1 103 ? 30.778 -0.714 -19.284 1.00 72.81 103 GLU A O 1
ATOM 834 N N . ALA A 1 104 ? 29.615 1.202 -19.210 1.00 69.06 104 ALA A N 1
ATOM 835 C CA . ALA A 1 104 ? 29.621 1.478 -20.648 1.00 69.06 104 ALA A CA 1
ATOM 836 C C . ALA A 1 104 ? 30.799 2.368 -21.112 1.00 69.06 104 ALA A C 1
ATOM 838 O O . ALA A 1 104 ? 30.823 2.766 -22.279 1.00 69.06 104 ALA A O 1
ATOM 839 N N . LEU A 1 105 ? 31.726 2.709 -20.207 1.00 55.41 105 LEU A N 1
ATOM 840 C CA . LEU A 1 105 ? 32.989 3.416 -20.467 1.00 55.41 105 LEU A CA 1
ATOM 841 C C . LEU A 1 105 ? 34.148 2.419 -20.553 1.00 55.41 105 LEU A C 1
ATOM 843 O O . LEU A 1 105 ? 35.030 2.650 -21.408 1.00 55.41 105 LEU A O 1
#

Mean predicted aligned error: 9.25 Å

Sequence (105 aa):
MESEVKVPGLECNRSLPEGIPFVNNMVIEEPKYRIFFVDVFGDHAFQRWNDIHKVGVDSLVSYLVMASMVKTGENAIFSLKLRKLIVDHLDQEKLKSKKVKLEAL